Protein AF-A0A2A4RJC5-F1 (afdb_monomer_lite)

Foldseek 3Di:
DPLVPDPVSVVVVVVVVVVVVVVVPPPPPPQKDKDKDFDQDDDPDPVCPVVNVQQPRWMWMWMGHHQKIWIWTDRHQAKIWIWIADNVQKIWIWIAHPVGIDIDIDGPVVVVPPPPDD

pLDDT: mean 84.81, std 14.87, range [32.94, 97.75]

Secondary structure (DSSP, 8-state):
--GGG-HHHHHHHHHHHHHHHHGGG-----SEEEEEEEE----S-GGGHHHHHHTTTEEEEEEEETTEEEEEEE-TTSEEEEEEE-TT-EEEEEEEETTEEEEEEEEHHHHGGG----

Radius of gyration: 26.4 Å; chains: 1; bounding box: 67×42×66 Å

Sequence (118 aa):
MNIFKNKNMKNLLFTLAVVCFSLNFTNAQSSEGHIKYDIDVSSDNPDMAMAVSMMNGAKMEVAFSGKKSFVMMNMGVIMTMKTVTDEDGKVLLLIEGMMGKKAIKSSLEEAGAEVELK

Structure (mmCIF, N/CA/C/O backbone):
data_AF-A0A2A4RJC5-F1
#
_entry.id   AF-A0A2A4RJC5-F1
#
loop_
_atom_site.group_PDB
_atom_site.id
_atom_site.type_symbol
_atom_site.label_atom_id
_atom_site.label_alt_id
_atom_site.label_comp_id
_atom_site.label_asym_id
_atom_site.label_entity_id
_atom_site.label_seq_id
_atom_site.pdbx_PDB_ins_code
_atom_site.Cartn_x
_atom_site.Cartn_y
_atom_site.Cartn_z
_atom_site.occupancy
_atom_site.B_iso_or_equiv
_atom_site.auth_seq_id
_atom_site.auth_comp_id
_atom_site.auth_asym_id
_atom_site.auth_atom_id
_atom_site.pdbx_PDB_model_num
ATOM 1 N N . MET A 1 1 ? -47.485 -15.957 38.450 1.00 52.91 1 MET A N 1
ATOM 2 C CA . MET A 1 1 ? -47.868 -16.504 37.128 1.00 52.91 1 MET A CA 1
ATOM 3 C C . MET A 1 1 ? -46.609 -17.040 36.459 1.00 52.91 1 MET A C 1
ATOM 5 O O . MET A 1 1 ? -45.690 -16.263 36.244 1.00 52.91 1 MET A O 1
ATOM 9 N N . ASN A 1 2 ? -46.491 -18.358 36.252 1.00 59.81 2 ASN A N 1
ATOM 10 C CA . ASN A 1 2 ? -45.242 -18.957 35.767 1.00 59.81 2 ASN A CA 1
ATOM 11 C C . ASN A 1 2 ? -45.155 -18.796 34.241 1.00 59.81 2 ASN A C 1
ATOM 13 O O . ASN A 1 2 ? -45.810 -19.515 33.484 1.00 59.81 2 ASN A O 1
ATOM 17 N N . ILE A 1 3 ? -44.385 -17.799 33.812 1.00 61.00 3 ILE A N 1
ATOM 18 C CA . ILE A 1 3 ? -44.245 -17.334 32.422 1.00 61.00 3 ILE A CA 1
ATOM 19 C C . ILE A 1 3 ? -43.798 -18.495 31.501 1.00 61.00 3 ILE A C 1
ATOM 21 O O . ILE A 1 3 ? -44.188 -18.587 30.339 1.00 61.00 3 ILE A O 1
ATOM 25 N N . PHE A 1 4 ? -43.109 -19.487 32.072 1.00 60.75 4 PHE A N 1
ATOM 26 C CA . PHE A 1 4 ? -42.653 -20.715 31.422 1.00 60.75 4 PHE A CA 1
ATOM 27 C C . PHE A 1 4 ? -43.705 -21.835 31.313 1.00 60.75 4 PHE A C 1
ATOM 29 O O . PHE A 1 4 ? -43.339 -22.991 31.111 1.00 60.75 4 PHE A O 1
ATOM 36 N N . LYS A 1 5 ? -45.011 -21.574 31.431 1.00 67.94 5 LYS A N 1
ATOM 37 C CA . LYS A 1 5 ? -46.045 -22.585 31.101 1.00 67.94 5 LYS A CA 1
ATOM 38 C C . LYS A 1 5 ? -46.671 -22.396 29.718 1.00 67.94 5 LYS A C 1
ATOM 40 O O . LYS A 1 5 ? -47.102 -23.381 29.127 1.00 67.94 5 LYS A O 1
ATOM 45 N N . ASN A 1 6 ? -46.674 -21.181 29.167 1.00 73.88 6 ASN A N 1
ATOM 46 C CA . ASN A 1 6 ? -47.325 -20.895 27.886 1.00 73.88 6 ASN A CA 1
ATOM 47 C C . ASN A 1 6 ? -46.366 -21.134 26.703 1.00 73.88 6 ASN A C 1
ATOM 49 O O . ASN A 1 6 ? -45.349 -20.454 26.580 1.00 73.88 6 ASN A O 1
ATOM 53 N N . LYS A 1 7 ? -46.702 -22.088 25.822 1.00 76.19 7 LYS A N 1
ATOM 54 C CA . LYS A 1 7 ? -45.899 -22.480 24.646 1.00 76.19 7 LYS A CA 1
ATOM 55 C C . LYS A 1 7 ? -45.556 -21.288 23.741 1.00 76.19 7 LYS A C 1
ATOM 57 O O . LYS A 1 7 ? -44.416 -21.168 23.309 1.00 76.19 7 LYS A O 1
ATOM 62 N N . ASN A 1 8 ? -46.498 -20.369 23.531 1.00 81.31 8 ASN A N 1
ATOM 63 C CA . ASN A 1 8 ? -46.279 -19.191 22.685 1.00 81.31 8 ASN A CA 1
ATOM 64 C C . ASN A 1 8 ? -45.297 -18.195 23.323 1.00 81.31 8 ASN A C 1
ATOM 66 O O . ASN A 1 8 ? -44.464 -17.612 22.637 1.00 81.31 8 ASN A O 1
ATOM 70 N N . MET A 1 9 ? -45.338 -18.056 24.650 1.00 82.69 9 MET A N 1
ATOM 71 C CA . MET A 1 9 ? -44.467 -17.144 25.396 1.00 82.69 9 MET A CA 1
ATOM 72 C C . MET A 1 9 ? -43.036 -17.691 25.522 1.00 82.69 9 MET A C 1
ATOM 74 O O . MET A 1 9 ? -42.077 -16.927 25.488 1.00 82.69 9 MET A O 1
ATOM 78 N N . LYS A 1 10 ? -42.881 -19.023 25.570 1.00 77.44 10 LYS A N 1
ATOM 79 C CA . LYS A 1 10 ? -41.574 -19.691 25.453 1.00 77.44 10 LYS A CA 1
ATOM 80 C C . LYS A 1 10 ? -40.938 -19.468 24.090 1.00 77.44 10 LYS A C 1
ATOM 82 O O . LYS A 1 10 ? -39.757 -19.157 24.039 1.00 77.44 10 LYS A O 1
ATOM 87 N N . ASN A 1 11 ? -41.716 -19.611 23.017 1.00 83.00 11 ASN A N 1
ATOM 88 C CA . ASN A 1 11 ? -41.220 -19.402 21.659 1.00 83.00 11 ASN A CA 1
ATOM 89 C C . ASN A 1 11 ? -40.780 -17.949 21.457 1.00 83.00 11 ASN A C 1
ATOM 91 O O . ASN A 1 11 ? -39.695 -17.731 20.940 1.00 83.00 11 ASN A O 1
ATOM 95 N N . LEU A 1 12 ? -41.555 -16.977 21.953 1.00 87.38 12 LEU A N 1
ATOM 96 C CA . LEU A 1 12 ? -41.186 -15.559 21.915 1.00 87.38 12 LEU A CA 1
ATOM 97 C C . LEU A 1 12 ? -39.861 -15.283 22.648 1.00 87.38 12 LEU A C 1
ATOM 99 O O . LEU A 1 12 ? -38.986 -14.611 22.108 1.00 87.38 12 LEU A O 1
ATOM 103 N N . LEU A 1 13 ? -39.693 -15.834 23.856 1.00 86.69 13 LEU A N 1
ATOM 104 C CA . LEU A 1 13 ? -38.447 -15.716 24.623 1.00 86.69 13 LEU A CA 1
ATOM 105 C C . LEU A 1 13 ? -37.266 -16.385 23.910 1.00 86.69 13 LEU A C 1
ATOM 107 O O . LEU A 1 13 ? -36.163 -15.846 23.922 1.00 86.69 13 LEU A O 1
ATOM 111 N N . PHE A 1 14 ? -37.497 -17.527 23.261 1.00 87.25 14 PHE A N 1
ATOM 112 C CA . PHE A 1 14 ? -36.474 -18.222 22.481 1.00 87.25 14 PHE A CA 1
ATOM 113 C C . PHE A 1 14 ? -36.047 -17.409 21.258 1.00 87.25 14 PHE A C 1
ATOM 115 O O . PHE A 1 14 ? -34.855 -17.252 21.014 1.00 87.25 14 PHE A O 1
ATOM 122 N N . THR A 1 15 ? -37.001 -16.847 20.513 1.00 88.44 15 THR A N 1
ATOM 123 C CA . THR A 1 15 ? -36.709 -15.986 19.361 1.00 88.44 15 THR A CA 1
ATOM 124 C C . THR A 1 15 ? -35.945 -14.738 19.794 1.00 88.44 15 THR A C 1
ATOM 126 O O . THR A 1 15 ? -34.957 -14.384 19.159 1.00 88.44 15 THR A O 1
ATOM 129 N N . LEU A 1 16 ? -36.335 -14.114 20.909 1.00 90.25 16 LEU A N 1
ATOM 130 C CA . LEU A 1 16 ? -35.631 -12.954 21.453 1.00 90.25 16 LEU A CA 1
ATOM 131 C C . LEU A 1 16 ? -34.192 -13.301 21.864 1.00 90.25 16 LEU A C 1
ATOM 133 O O . LEU A 1 16 ? -33.269 -12.560 21.538 1.00 90.25 16 LEU A O 1
ATOM 137 N N . ALA A 1 17 ? -33.985 -14.452 22.510 1.00 87.81 17 ALA A N 1
ATOM 138 C CA . ALA A 1 17 ? -32.655 -14.928 22.880 1.00 87.81 17 ALA A CA 1
ATOM 139 C C . ALA A 1 17 ? -31.765 -15.182 21.652 1.00 87.81 17 ALA A C 1
ATOM 141 O O . ALA A 1 17 ? -30.602 -14.785 21.649 1.00 87.81 17 ALA A O 1
ATOM 142 N N . VAL A 1 18 ? -32.313 -15.782 20.589 1.00 87.81 18 VAL A N 1
ATOM 143 C CA . VAL A 1 18 ? -31.591 -16.011 19.325 1.00 87.81 18 VAL A CA 1
ATOM 144 C C . VAL A 1 18 ? -31.212 -14.688 18.655 1.00 87.81 18 VAL A C 1
ATOM 146 O O . VAL A 1 18 ? -30.072 -14.538 18.217 1.00 87.81 18 VAL A O 1
ATOM 149 N N . VAL A 1 19 ? -32.117 -13.703 18.629 1.00 87.69 19 VAL A N 1
ATOM 150 C CA . VAL A 1 19 ? -31.828 -12.366 18.084 1.00 87.69 19 VAL A CA 1
ATOM 151 C C . VAL A 1 19 ? -30.718 -11.687 18.888 1.00 87.69 19 VAL A C 1
ATOM 153 O O . VAL A 1 19 ? -29.722 -11.271 18.301 1.00 87.69 19 VAL A O 1
ATOM 156 N N . CYS A 1 20 ? -30.810 -11.650 20.220 1.00 83.94 20 CYS A N 1
ATOM 157 C CA . CYS A 1 20 ? -29.763 -11.073 21.069 1.00 83.94 20 CYS A CA 1
ATOM 158 C C . CYS A 1 20 ? -28.408 -11.778 20.903 1.00 83.94 20 CYS A C 1
ATOM 160 O O . CYS A 1 20 ? -27.369 -11.121 20.902 1.00 83.94 20 CYS A O 1
ATOM 162 N N . PHE A 1 21 ? -28.406 -13.102 20.725 1.00 82.31 21 PHE A N 1
ATOM 163 C CA . PHE A 1 21 ? -27.183 -13.866 20.493 1.00 82.31 21 PHE A CA 1
ATOM 164 C C . PHE A 1 21 ? -26.560 -13.539 19.127 1.00 82.31 21 PHE A C 1
ATOM 166 O O . PHE A 1 21 ? -25.350 -13.338 19.042 1.00 82.31 21 PHE A O 1
ATOM 173 N N . SER A 1 22 ? -27.378 -13.387 18.079 1.00 79.38 22 SER A N 1
ATOM 174 C CA . SER A 1 22 ? -26.911 -13.091 16.715 1.00 79.38 22 SER A CA 1
ATOM 175 C C . SER A 1 22 ? -26.210 -11.733 16.566 1.00 79.38 22 SER A C 1
ATOM 177 O O . SER A 1 22 ? -25.281 -11.617 15.771 1.00 79.38 22 SER A O 1
ATOM 179 N N . LEU A 1 23 ? -26.567 -10.730 17.380 1.00 73.31 23 LEU A N 1
ATOM 180 C CA . LEU A 1 23 ? -25.959 -9.391 17.331 1.00 73.31 23 LEU A CA 1
ATOM 181 C C . LEU A 1 23 ? -24.465 -9.380 17.701 1.00 73.31 23 LEU A C 1
ATOM 183 O O . LEU A 1 23 ? -23.741 -8.478 17.286 1.00 73.31 23 LEU A O 1
ATOM 187 N N . ASN A 1 24 ? -23.986 -10.383 18.445 1.00 67.50 24 ASN A N 1
ATOM 188 C CA . ASN A 1 24 ? -22.583 -10.466 18.866 1.00 67.50 24 ASN A CA 1
ATOM 189 C C . ASN A 1 24 ? -21.642 -10.960 17.751 1.00 67.50 24 ASN A C 1
ATOM 191 O O . ASN A 1 24 ? -20.431 -10.778 17.857 1.00 67.50 24 ASN A O 1
ATOM 195 N N . PHE A 1 25 ? -22.175 -11.545 16.672 1.00 66.75 25 PHE A N 1
ATOM 196 C CA . PHE A 1 25 ? -21.380 -12.092 15.564 1.00 66.75 25 PHE A CA 1
ATOM 197 C C . PHE A 1 25 ? -21.178 -11.107 14.398 1.00 66.75 25 PHE A C 1
ATOM 199 O O . PHE A 1 25 ? -20.486 -11.434 13.438 1.00 66.75 25 PHE A O 1
ATOM 206 N N . THR A 1 26 ? -21.728 -9.889 14.472 1.00 62.88 26 THR A N 1
ATOM 207 C CA . THR A 1 26 ? -21.681 -8.899 13.373 1.00 62.88 26 THR A CA 1
ATOM 208 C C . THR A 1 26 ? -20.354 -8.122 13.280 1.00 62.88 26 THR A C 1
ATOM 210 O O . THR A 1 26 ? -20.148 -7.346 12.350 1.00 62.88 26 THR A O 1
ATOM 213 N N . ASN A 1 27 ? -19.390 -8.353 14.176 1.00 60.41 27 ASN A N 1
ATOM 214 C CA . ASN A 1 27 ? -18.066 -7.719 14.108 1.00 60.41 27 ASN A CA 1
ATOM 215 C C . ASN A 1 27 ? -17.096 -8.520 13.220 1.00 60.41 27 ASN A C 1
ATOM 217 O O . ASN A 1 27 ? -16.083 -9.024 13.691 1.00 60.41 27 ASN A O 1
ATOM 221 N N . ALA A 1 28 ? -17.420 -8.661 11.933 1.00 61.75 28 ALA A N 1
ATOM 222 C CA . ALA A 1 28 ? -16.575 -9.345 10.944 1.00 61.75 28 ALA A CA 1
ATOM 223 C C . ALA A 1 28 ? -15.697 -8.384 10.117 1.00 61.75 28 ALA A C 1
A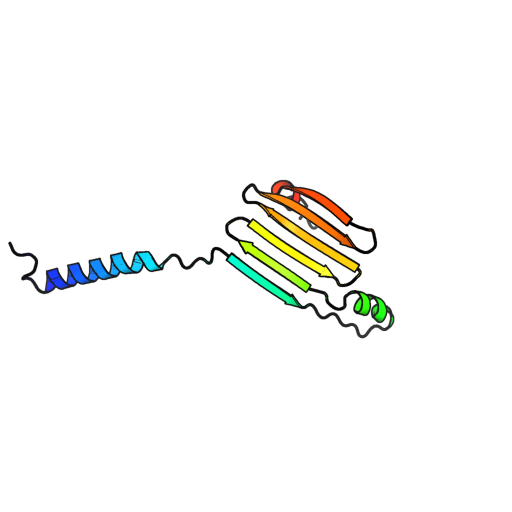TOM 225 O O . ALA A 1 28 ? -15.085 -8.795 9.132 1.00 61.75 28 ALA A O 1
ATOM 226 N N . GLN A 1 29 ? -15.639 -7.098 10.476 1.00 67.25 29 GLN A N 1
ATOM 227 C CA . GLN A 1 29 ? -14.749 -6.158 9.797 1.00 67.25 29 GLN A CA 1
ATOM 228 C C . GLN A 1 29 ? -13.310 -6.485 10.194 1.00 67.25 29 GLN A C 1
ATOM 230 O O . GLN A 1 29 ? -12.919 -6.270 11.341 1.00 67.25 29 GLN A O 1
ATOM 235 N N . SER A 1 30 ? -12.548 -7.050 9.254 1.00 71.06 30 SER A N 1
ATOM 236 C CA . SER A 1 30 ? -11.131 -7.341 9.457 1.00 71.06 30 SER A CA 1
ATOM 237 C C . SER A 1 30 ? -10.424 -6.041 9.813 1.00 71.06 30 SER A C 1
ATOM 239 O O . SER A 1 30 ? -10.420 -5.101 9.020 1.00 71.06 30 SER A O 1
ATOM 241 N N . SER A 1 31 ? -9.852 -5.971 11.012 1.00 84.69 31 SER A N 1
ATOM 242 C CA . SER A 1 31 ? -9.073 -4.812 11.446 1.00 84.69 31 SER A CA 1
ATOM 243 C C . SER A 1 31 ? -7.732 -4.732 10.728 1.00 84.69 31 SER A C 1
ATOM 245 O O . SER A 1 31 ? -7.055 -3.719 10.836 1.00 84.69 31 SER A O 1
ATOM 247 N N . GLU A 1 32 ? -7.339 -5.786 10.015 1.00 91.69 32 GLU A N 1
ATOM 248 C CA . GLU A 1 32 ? -6.065 -5.883 9.317 1.00 91.69 32 GLU A CA 1
ATOM 249 C C . GLU A 1 32 ? -6.253 -6.524 7.946 1.00 91.69 32 GLU A C 1
ATOM 251 O O . GLU A 1 32 ? -7.136 -7.360 7.737 1.00 91.69 32 GLU A O 1
ATOM 256 N N . GLY A 1 33 ? -5.404 -6.152 7.001 1.00 93.25 33 GLY A N 1
ATOM 257 C CA . GLY A 1 33 ? -5.392 -6.749 5.679 1.00 93.25 33 GLY A CA 1
ATOM 258 C C . GLY A 1 33 ? -4.069 -6.489 4.995 1.00 93.25 33 GLY A C 1
ATOM 259 O O . GLY A 1 33 ? -3.416 -5.477 5.238 1.00 93.25 33 GLY A O 1
ATOM 260 N N . HIS A 1 34 ? -3.665 -7.428 4.150 1.00 96.06 34 HIS A N 1
ATOM 261 C CA . HIS A 1 34 ? -2.416 -7.352 3.418 1.00 96.06 34 HIS A CA 1
ATOM 262 C C . HIS A 1 34 ? -2.600 -8.018 2.061 1.00 96.06 34 HIS A C 1
ATOM 264 O O . HIS A 1 34 ? -2.933 -9.198 1.971 1.00 96.06 34 HIS A O 1
ATOM 270 N N . ILE A 1 35 ? -2.389 -7.242 1.008 1.00 96.06 35 ILE A N 1
ATOM 271 C CA . ILE A 1 35 ? -2.465 -7.668 -0.378 1.00 96.06 35 ILE A CA 1
ATOM 272 C C . ILE A 1 35 ? -1.098 -7.429 -1.015 1.00 96.06 35 ILE A C 1
ATOM 274 O O . ILE A 1 35 ? -0.546 -6.332 -0.920 1.00 96.06 35 ILE A O 1
ATOM 278 N N . LYS A 1 36 ? -0.555 -8.459 -1.665 1.00 97.31 36 LYS A N 1
ATOM 279 C CA . LYS A 1 36 ? 0.676 -8.379 -2.455 1.00 97.31 36 LYS A CA 1
ATOM 280 C C . LYS A 1 36 ? 0.350 -8.718 -3.901 1.00 97.31 36 LYS A C 1
ATOM 282 O O . LYS A 1 36 ? -0.313 -9.720 -4.158 1.00 97.31 36 LYS A O 1
ATOM 287 N N . TYR A 1 37 ? 0.843 -7.900 -4.814 1.00 96.50 37 TYR A N 1
ATOM 288 C CA . TYR A 1 37 ? 0.777 -8.114 -6.249 1.00 96.50 37 TYR A CA 1
ATOM 289 C C . TYR A 1 37 ? 2.195 -8.205 -6.795 1.00 96.50 37 TYR A C 1
ATOM 291 O O . TYR A 1 37 ? 3.018 -7.328 -6.524 1.00 96.50 37 TYR A O 1
ATOM 299 N N . ASP A 1 38 ? 2.460 -9.241 -7.580 1.00 95.88 38 ASP A N 1
ATOM 300 C CA . ASP A 1 38 ? 3.616 -9.289 -8.467 1.00 95.88 38 ASP A CA 1
ATOM 301 C C . ASP A 1 38 ? 3.222 -8.641 -9.802 1.00 95.88 38 ASP A C 1
ATOM 303 O O . ASP A 1 38 ? 2.114 -8.855 -10.298 1.00 95.88 38 ASP A O 1
ATOM 307 N N . ILE A 1 39 ? 4.096 -7.793 -10.345 1.00 94.06 39 ILE A N 1
ATOM 308 C CA . ILE A 1 39 ? 3.860 -7.050 -11.583 1.00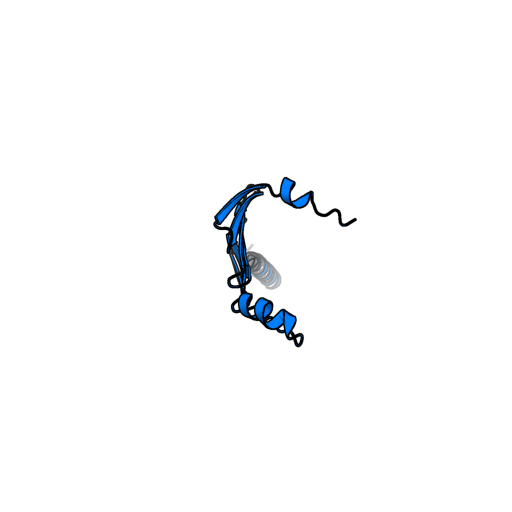 94.06 39 ILE A CA 1
ATOM 309 C C . ILE A 1 39 ? 4.865 -7.533 -12.623 1.00 94.06 39 ILE A C 1
ATOM 311 O O . ILE A 1 39 ? 6.055 -7.230 -12.536 1.00 94.06 39 ILE A O 1
ATOM 315 N N . ASP A 1 40 ? 4.362 -8.232 -13.635 1.00 93.50 40 ASP A N 1
ATOM 316 C CA . ASP A 1 40 ? 5.138 -8.618 -14.808 1.00 93.50 40 ASP A CA 1
ATOM 317 C C . ASP A 1 40 ? 4.913 -7.608 -15.935 1.00 93.50 40 ASP A C 1
ATOM 319 O O . ASP A 1 40 ? 3.782 -7.337 -16.342 1.00 93.50 40 ASP A O 1
ATOM 323 N N . VAL A 1 41 ? 6.006 -7.038 -16.442 1.00 91.19 41 VAL A N 1
ATOM 324 C CA . VAL A 1 41 ? 5.992 -6.081 -17.554 1.00 91.19 41 VAL A CA 1
ATOM 325 C C . VAL A 1 41 ? 6.674 -6.722 -18.753 1.00 91.19 41 VAL A C 1
ATOM 327 O O . VAL A 1 41 ? 7.751 -7.298 -18.627 1.00 91.19 41 VAL A O 1
ATOM 330 N N . SER A 1 42 ? 6.066 -6.601 -19.929 1.00 92.81 42 SER A N 1
ATOM 331 C CA . SER A 1 42 ? 6.620 -7.085 -21.194 1.00 92.81 42 SER A CA 1
ATOM 332 C C . SER A 1 42 ? 6.384 -6.071 -22.309 1.00 92.81 42 SER A C 1
ATOM 334 O O . SER A 1 42 ? 5.421 -5.306 -22.273 1.00 92.81 42 SER A O 1
ATOM 336 N N . SER A 1 43 ? 7.251 -6.072 -23.318 1.00 92.50 43 SER A N 1
ATOM 337 C CA . SER A 1 43 ? 7.088 -5.263 -24.525 1.00 92.50 43 SER A CA 1
ATOM 338 C C . SER A 1 43 ? 7.693 -5.987 -25.719 1.00 92.50 43 SER A C 1
ATOM 340 O O . SER A 1 43 ? 8.774 -6.561 -25.600 1.00 92.50 43 SER A O 1
ATOM 342 N N . ASP A 1 44 ? 7.022 -5.905 -26.866 1.00 94.50 44 ASP A N 1
ATOM 343 C CA . ASP A 1 44 ? 7.539 -6.414 -28.141 1.00 94.50 44 ASP A CA 1
ATOM 344 C C . ASP A 1 44 ? 8.481 -5.409 -28.827 1.00 94.50 44 ASP A C 1
ATOM 346 O O . ASP A 1 44 ? 9.103 -5.724 -29.841 1.00 94.50 44 ASP A O 1
ATOM 350 N N . ASN A 1 45 ? 8.594 -4.183 -28.294 1.00 94.38 45 ASN A N 1
ATOM 351 C CA . ASN A 1 45 ? 9.504 -3.175 -28.822 1.00 94.38 45 ASN A CA 1
ATOM 352 C C . ASN A 1 45 ? 10.940 -3.446 -28.323 1.00 94.38 45 ASN A C 1
ATOM 354 O O . ASN A 1 45 ? 11.183 -3.334 -27.115 1.00 94.38 45 ASN A O 1
ATOM 358 N N . PRO A 1 46 ? 11.910 -3.737 -29.214 1.00 89.62 46 PRO A N 1
ATOM 359 C CA . PRO A 1 46 ? 13.295 -3.998 -28.821 1.00 89.62 46 PRO A CA 1
ATOM 360 C C . PRO A 1 46 ? 13.947 -2.820 -28.084 1.00 89.62 46 PRO A C 1
ATOM 362 O O . PRO A 1 46 ? 14.762 -3.046 -27.190 1.00 89.62 46 PRO A O 1
ATOM 365 N N . ASP A 1 47 ? 13.543 -1.581 -28.370 1.00 93.50 47 ASP A N 1
ATOM 366 C CA . ASP A 1 47 ? 14.076 -0.392 -27.694 1.00 93.50 47 ASP A CA 1
ATOM 367 C C . ASP A 1 47 ? 13.666 -0.336 -26.212 1.00 93.50 47 ASP A C 1
ATOM 369 O O . ASP A 1 47 ? 14.341 0.285 -25.391 1.00 93.50 47 ASP A O 1
ATOM 373 N N . MET A 1 48 ? 12.576 -1.018 -25.840 1.00 92.50 48 MET A N 1
ATOM 374 C CA . MET A 1 48 ? 12.066 -1.079 -24.466 1.00 92.50 48 MET A CA 1
ATOM 375 C C . MET A 1 48 ? 12.634 -2.250 -23.661 1.00 92.50 48 MET A C 1
ATOM 377 O O . MET A 1 48 ? 12.395 -2.323 -22.455 1.00 92.50 48 MET A O 1
ATOM 381 N N . ALA A 1 49 ? 13.418 -3.142 -24.277 1.00 92.06 49 ALA A N 1
ATOM 382 C CA . ALA A 1 49 ? 13.943 -4.339 -23.617 1.00 92.06 49 ALA A CA 1
ATOM 383 C C . ALA A 1 49 ? 14.736 -4.008 -22.340 1.00 92.06 49 ALA A C 1
ATOM 385 O O . ALA A 1 49 ? 14.598 -4.683 -21.318 1.00 92.06 49 ALA A O 1
ATOM 386 N N . MET A 1 50 ? 15.518 -2.922 -22.368 1.00 90.06 50 MET A N 1
ATOM 387 C CA . MET A 1 50 ? 16.268 -2.467 -21.196 1.00 90.06 50 MET A CA 1
ATOM 388 C C . MET A 1 50 ? 15.337 -1.984 -20.077 1.00 90.06 50 MET A C 1
ATOM 390 O O . MET A 1 50 ? 15.499 -2.408 -18.934 1.00 90.06 50 MET A O 1
ATOM 394 N N . ALA A 1 51 ? 14.337 -1.158 -20.391 1.00 89.50 51 ALA A N 1
ATOM 395 C CA . ALA A 1 51 ? 13.379 -0.660 -19.404 1.00 89.50 51 ALA A CA 1
ATOM 396 C C . ALA A 1 51 ? 12.576 -1.807 -18.766 1.00 89.50 51 ALA A C 1
ATOM 398 O O . ALA A 1 51 ? 12.466 -1.879 -17.544 1.00 89.50 51 ALA A O 1
ATOM 399 N N . VAL A 1 52 ? 12.109 -2.757 -19.583 1.00 92.69 52 VAL A N 1
ATOM 400 C CA . VAL A 1 52 ? 11.431 -3.976 -19.119 1.00 92.69 52 VAL A CA 1
ATOM 401 C C . VAL A 1 52 ? 12.326 -4.774 -18.166 1.00 92.69 52 VAL A C 1
ATOM 403 O O . VAL A 1 52 ? 11.883 -5.170 -17.091 1.00 92.69 52 VAL A O 1
ATOM 406 N N . SER A 1 53 ? 13.609 -4.950 -18.503 1.00 90.88 53 SER A N 1
ATOM 407 C CA . SER A 1 53 ? 14.557 -5.663 -17.635 1.00 90.88 53 SER A CA 1
ATOM 408 C C . SER A 1 53 ? 14.779 -4.965 -16.288 1.00 90.88 53 SER A C 1
ATOM 410 O O . SER A 1 53 ? 14.902 -5.633 -15.264 1.00 90.88 53 SER A O 1
ATOM 412 N N . MET A 1 54 ? 14.771 -3.628 -16.265 1.00 90.81 54 MET A N 1
ATOM 413 C CA . MET A 1 54 ? 14.931 -2.843 -15.039 1.00 90.81 54 MET A CA 1
ATOM 414 C C . MET A 1 54 ? 13.706 -2.920 -14.120 1.00 90.81 54 MET A C 1
ATOM 416 O O . MET A 1 54 ? 13.848 -2.778 -12.906 1.00 90.81 54 MET A O 1
ATOM 420 N N . MET A 1 55 ? 12.521 -3.162 -14.684 1.00 91.88 55 MET A N 1
ATOM 421 C CA . MET A 1 55 ? 11.271 -3.348 -13.941 1.00 91.88 55 MET A CA 1
ATOM 422 C C . MET A 1 55 ? 11.053 -4.790 -13.474 1.00 91.88 55 MET A C 1
ATOM 424 O O . MET A 1 55 ? 10.052 -5.070 -12.819 1.00 91.88 55 MET A O 1
ATOM 428 N N . ASN A 1 56 ? 11.964 -5.713 -13.788 1.00 90.75 56 ASN A N 1
ATOM 429 C CA . ASN A 1 56 ? 11.843 -7.096 -13.348 1.00 90.75 56 ASN A CA 1
ATOM 430 C C . ASN A 1 56 ? 11.788 -7.170 -11.810 1.00 90.75 56 ASN A C 1
ATOM 432 O O . ASN A 1 56 ? 12.553 -6.501 -11.109 1.00 90.75 56 ASN A O 1
ATOM 436 N N . GLY A 1 57 ? 10.855 -7.969 -11.292 1.00 90.00 57 GLY A N 1
ATOM 437 C CA . GLY A 1 57 ? 10.589 -8.075 -9.861 1.00 90.00 57 GLY A CA 1
ATOM 438 C C . GLY A 1 57 ? 9.764 -6.920 -9.294 1.00 90.00 57 GLY A C 1
ATOM 439 O O . GLY A 1 57 ? 9.724 -6.775 -8.070 1.00 90.00 57 GLY A O 1
ATOM 440 N N . ALA A 1 58 ? 9.117 -6.118 -10.149 1.00 95.25 58 ALA A N 1
ATOM 441 C CA . ALA A 1 58 ? 8.178 -5.097 -9.716 1.00 95.25 58 ALA A CA 1
ATOM 442 C C . ALA A 1 58 ? 7.033 -5.710 -8.897 1.00 95.25 58 ALA A C 1
ATOM 444 O O . ALA A 1 58 ? 6.515 -6.787 -9.198 1.00 95.25 58 ALA A O 1
ATOM 445 N N . LYS A 1 59 ? 6.657 -5.021 -7.822 1.00 96.75 59 LYS A N 1
ATOM 446 C CA . LYS A 1 59 ? 5.676 -5.484 -6.838 1.00 96.75 59 LYS A CA 1
ATOM 447 C C . LYS A 1 59 ? 4.878 -4.316 -6.299 1.00 96.75 59 LYS A C 1
ATOM 449 O O . LYS A 1 59 ? 5.420 -3.231 -6.087 1.00 96.75 59 LYS A O 1
ATOM 454 N N . MET A 1 60 ? 3.622 -4.575 -5.969 1.00 96.94 60 MET A N 1
ATOM 455 C CA . MET A 1 60 ? 2.802 -3.662 -5.187 1.00 96.94 60 MET A CA 1
ATOM 456 C C . MET A 1 60 ? 2.346 -4.343 -3.902 1.00 96.94 60 MET A C 1
ATOM 458 O O . MET A 1 60 ? 1.834 -5.458 -3.924 1.00 96.94 60 MET A O 1
ATOM 462 N N . GLU A 1 61 ? 2.517 -3.665 -2.777 1.00 97.75 61 GLU A N 1
ATOM 463 C CA . GLU A 1 61 ? 2.049 -4.120 -1.473 1.00 97.75 61 GLU A CA 1
ATOM 464 C C . GLU A 1 61 ? 1.082 -3.089 -0.914 1.00 97.75 61 GLU A C 1
ATOM 466 O O . GLU A 1 61 ? 1.391 -1.902 -0.868 1.00 97.75 61 GLU A O 1
ATOM 471 N N . VAL A 1 62 ? -0.090 -3.542 -0.490 1.00 96.56 62 VAL A N 1
ATOM 472 C CA . VAL A 1 62 ? -1.077 -2.715 0.196 1.00 96.56 62 VAL A CA 1
ATOM 473 C C . VAL A 1 62 ? -1.413 -3.408 1.500 1.00 96.56 62 VAL A C 1
ATOM 475 O O . VAL A 1 62 ? -1.868 -4.550 1.498 1.00 96.56 62 VAL A O 1
ATOM 478 N N . ALA A 1 63 ? -1.193 -2.729 2.615 1.00 96.62 63 ALA A N 1
ATOM 479 C CA . ALA A 1 63 ? -1.537 -3.237 3.928 1.00 96.62 63 ALA A CA 1
ATOM 480 C C . ALA A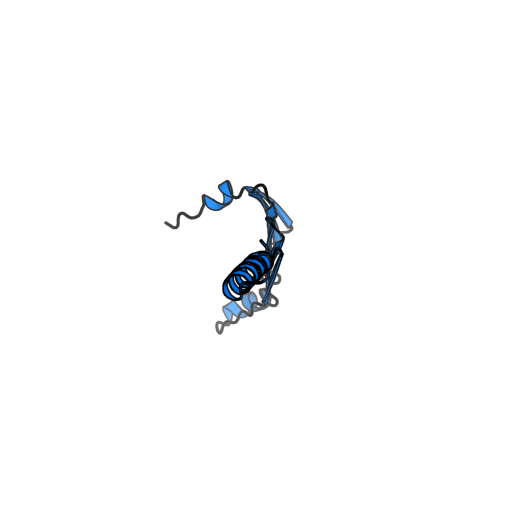 1 63 ? -2.266 -2.176 4.749 1.00 96.62 63 ALA A C 1
ATOM 482 O O . ALA A 1 63 ? -2.021 -0.977 4.614 1.00 96.62 63 ALA A O 1
ATOM 483 N N . PHE A 1 64 ? -3.153 -2.625 5.625 1.00 95.06 64 PHE A N 1
ATOM 484 C CA . PHE A 1 64 ? -3.781 -1.781 6.629 1.00 95.06 64 PHE A CA 1
ATOM 485 C C . PHE A 1 64 ? -3.857 -2.523 7.960 1.00 95.06 64 PHE A C 1
ATOM 487 O O . PHE A 1 64 ? -3.974 -3.748 7.999 1.00 95.06 64 PHE A O 1
ATOM 494 N N . SER A 1 65 ? -3.784 -1.766 9.051 1.00 93.62 65 SER A N 1
ATOM 495 C CA . SER A 1 65 ? -4.073 -2.238 10.405 1.00 93.62 65 SER A CA 1
ATOM 496 C C . SER A 1 65 ? -4.723 -1.091 11.176 1.00 93.62 65 SER A C 1
ATOM 498 O O . SER A 1 65 ? -4.147 -0.010 11.336 1.00 93.62 65 SER A O 1
ATOM 500 N N . GLY A 1 66 ? -5.973 -1.295 11.584 1.00 90.31 66 GLY A N 1
ATOM 501 C CA . GLY A 1 66 ? -6.835 -0.266 12.146 1.00 90.31 66 GLY A CA 1
ATOM 502 C C . GLY A 1 66 ? -6.989 0.919 11.193 1.00 90.31 66 GLY A C 1
ATOM 503 O O . GLY A 1 66 ? -7.478 0.777 10.075 1.00 90.31 66 GLY A O 1
ATOM 504 N N . LYS A 1 67 ? -6.565 2.099 11.652 1.00 90.12 67 LYS A N 1
ATOM 505 C CA . LYS A 1 67 ? -6.609 3.356 10.887 1.00 90.12 67 LYS A CA 1
ATOM 506 C C . LYS A 1 67 ? -5.285 3.695 10.196 1.00 90.12 67 LYS A C 1
ATOM 508 O O . LYS A 1 67 ? -5.148 4.784 9.651 1.00 90.12 67 LYS A O 1
ATOM 513 N N . LYS A 1 68 ? -4.304 2.793 10.244 1.00 93.56 68 LYS A N 1
ATOM 514 C CA . LYS A 1 68 ? -3.001 2.973 9.602 1.00 93.56 68 LYS A CA 1
ATOM 515 C C . LYS A 1 68 ? -2.984 2.228 8.283 1.00 93.56 68 LYS A C 1
ATOM 517 O O . LYS A 1 68 ? -3.478 1.101 8.199 1.00 93.56 68 LYS A O 1
ATOM 522 N N . SER A 1 69 ? -2.371 2.830 7.276 1.00 94.44 69 SER A N 1
ATOM 523 C CA . SER A 1 69 ? -2.200 2.204 5.971 1.00 94.44 69 SER A CA 1
ATOM 524 C C . SER A 1 69 ? -0.757 2.284 5.498 1.00 94.44 69 SER A C 1
ATOM 526 O O . SER A 1 69 ? 0.030 3.148 5.895 1.00 94.44 69 SER A O 1
ATOM 528 N N . PHE A 1 70 ? -0.415 1.321 4.657 1.00 95.50 70 PHE A N 1
ATOM 529 C CA . PHE A 1 70 ? 0.874 1.179 4.023 1.00 95.50 70 PHE A CA 1
ATOM 530 C C . PHE A 1 70 ? 0.664 0.806 2.563 1.00 95.50 70 PHE A C 1
ATOM 532 O O . PHE A 1 70 ? -0.045 -0.152 2.255 1.00 95.50 70 PHE A O 1
ATOM 539 N N . VAL A 1 71 ? 1.307 1.548 1.670 1.00 96.44 71 VAL A N 1
ATOM 540 C CA . VAL A 1 71 ? 1.349 1.234 0.244 1.00 96.44 71 VAL A CA 1
ATOM 541 C C . VAL A 1 71 ? 2.801 1.248 -0.201 1.00 96.44 71 VAL A C 1
ATOM 543 O O . VAL A 1 71 ? 3.488 2.254 -0.040 1.00 96.44 71 VAL A O 1
ATOM 546 N N . MET A 1 72 ? 3.277 0.146 -0.769 1.00 97.44 72 MET A N 1
ATOM 547 C CA . MET A 1 72 ? 4.572 0.060 -1.435 1.00 97.44 72 MET A CA 1
ATOM 548 C C . MET A 1 72 ? 4.364 -0.184 -2.920 1.00 97.44 72 MET A C 1
ATOM 550 O O . MET A 1 72 ? 3.647 -1.102 -3.302 1.00 97.44 72 MET A O 1
ATOM 554 N N . MET A 1 73 ? 5.070 0.578 -3.744 1.00 96.69 73 MET A N 1
ATOM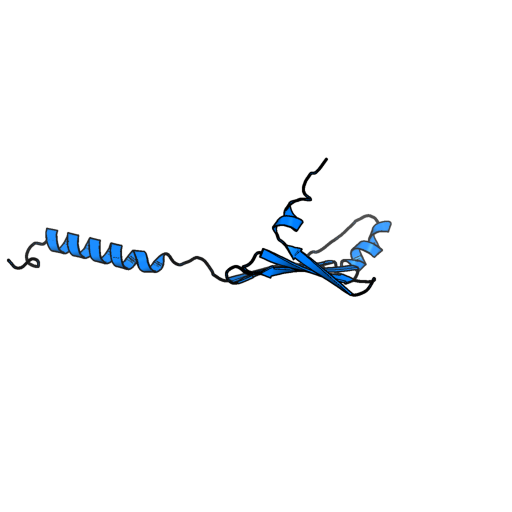 555 C CA . MET A 1 73 ? 5.282 0.275 -5.152 1.00 96.69 73 MET A CA 1
ATOM 556 C C . MET A 1 73 ? 6.781 0.099 -5.371 1.00 96.69 73 MET A C 1
ATOM 558 O O . MET A 1 73 ? 7.550 1.044 -5.203 1.00 96.69 73 MET A O 1
ATOM 562 N N . ASN A 1 74 ? 7.209 -1.106 -5.719 1.00 95.94 74 ASN A N 1
ATOM 563 C CA . ASN A 1 74 ? 8.565 -1.403 -6.154 1.00 95.94 74 ASN A CA 1
ATOM 564 C C . ASN A 1 74 ? 8.537 -1.594 -7.673 1.00 95.94 74 ASN A C 1
ATOM 566 O O . ASN A 1 74 ? 7.803 -2.438 -8.171 1.00 95.94 74 ASN A O 1
ATOM 570 N N . MET A 1 75 ? 9.319 -0.809 -8.406 1.00 94.25 75 MET A N 1
ATOM 571 C CA . MET A 1 75 ? 9.443 -0.881 -9.865 1.00 94.25 75 MET A CA 1
ATOM 572 C C . MET A 1 75 ? 10.806 -1.469 -10.255 1.00 94.25 75 MET A C 1
ATOM 574 O O . MET A 1 75 ? 11.519 -0.911 -11.090 1.00 94.25 75 MET A O 1
ATOM 578 N N . GLY A 1 76 ? 11.204 -2.556 -9.589 1.00 90.56 76 GLY A N 1
ATOM 579 C CA . GLY A 1 76 ? 12.502 -3.197 -9.772 1.00 90.56 76 GLY A CA 1
ATOM 580 C C . GLY A 1 76 ? 13.658 -2.313 -9.295 1.00 90.56 76 GLY A C 1
ATOM 581 O O . GLY A 1 76 ? 13.619 -1.743 -8.201 1.00 90.56 76 GLY A O 1
ATOM 582 N N . VAL A 1 77 ? 14.701 -2.188 -10.120 1.00 88.31 77 VAL A N 1
ATOM 583 C CA . VAL A 1 77 ? 15.908 -1.402 -9.788 1.00 88.31 77 VAL A CA 1
ATOM 584 C C . VAL A 1 77 ? 15.730 0.106 -9.983 1.00 88.31 77 VAL A C 1
ATOM 586 O O . VAL A 1 77 ? 16.586 0.882 -9.561 1.00 88.31 77 VAL A O 1
ATOM 589 N N . ILE A 1 78 ? 14.630 0.532 -10.612 1.00 90.31 78 ILE A N 1
ATOM 590 C CA . ILE A 1 78 ? 14.375 1.941 -10.933 1.00 90.31 78 ILE A CA 1
ATOM 591 C C . ILE A 1 78 ? 14.095 2.726 -9.650 1.00 90.31 78 ILE A C 1
ATOM 593 O O . ILE A 1 78 ? 14.792 3.692 -9.320 1.00 90.31 78 ILE A O 1
ATOM 597 N N . MET A 1 79 ? 13.047 2.316 -8.933 1.00 93.56 79 MET A N 1
ATOM 598 C CA . MET A 1 79 ? 12.535 3.040 -7.778 1.00 93.56 79 MET A CA 1
ATOM 599 C C . MET A 1 79 ? 11.658 2.143 -6.900 1.00 93.56 79 MET A C 1
ATOM 601 O O . MET A 1 79 ? 10.950 1.261 -7.375 1.00 93.56 79 MET A O 1
ATOM 605 N N . THR A 1 80 ? 11.667 2.417 -5.603 1.00 95.38 80 THR A N 1
ATOM 606 C CA . THR A 1 80 ? 10.698 1.959 -4.617 1.00 95.38 80 THR A CA 1
ATOM 607 C C . THR A 1 80 ? 10.083 3.171 -3.935 1.00 95.38 80 THR A C 1
ATOM 609 O O . THR A 1 80 ? 10.793 3.996 -3.362 1.00 95.38 80 THR A O 1
ATOM 612 N N . MET A 1 81 ? 8.759 3.250 -3.951 1.00 95.69 81 MET A N 1
ATOM 613 C CA . MET A 1 81 ? 7.985 4.217 -3.184 1.00 95.69 81 MET A CA 1
ATOM 614 C C . MET A 1 81 ? 7.261 3.493 -2.056 1.00 95.69 81 MET A C 1
ATOM 616 O O . MET A 1 81 ? 6.674 2.434 -2.273 1.00 95.69 81 MET A O 1
ATOM 620 N N . LYS A 1 82 ? 7.306 4.053 -0.850 1.00 96.62 82 LYS A N 1
ATOM 621 C CA . LYS A 1 82 ? 6.545 3.585 0.311 1.00 96.62 82 LYS A CA 1
ATOM 622 C C . LYS A 1 82 ? 5.798 4.761 0.905 1.00 96.62 82 LYS A C 1
ATOM 624 O O . LYS A 1 82 ? 6.426 5.726 1.328 1.00 96.62 82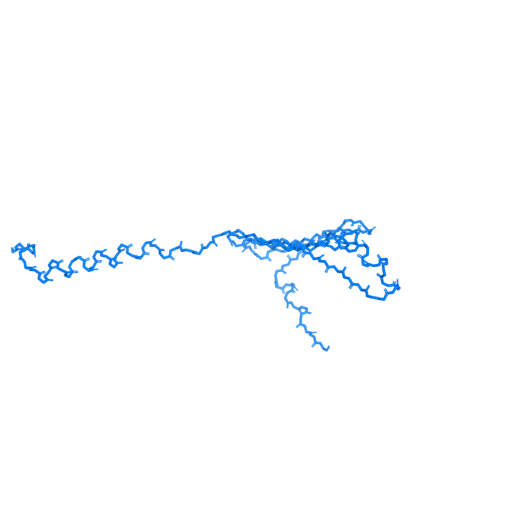 LYS A O 1
ATOM 629 N N . THR A 1 83 ? 4.487 4.648 0.986 1.00 96.50 83 THR A N 1
ATOM 630 C CA . THR A 1 83 ? 3.621 5.619 1.642 1.00 96.50 83 THR A CA 1
ATOM 631 C C . THR A 1 83 ? 3.080 4.987 2.910 1.00 96.50 83 THR A C 1
ATOM 633 O O . THR A 1 83 ? 2.499 3.904 2.867 1.00 96.50 83 THR A O 1
ATOM 636 N N . VAL A 1 84 ? 3.296 5.651 4.040 1.00 96.00 84 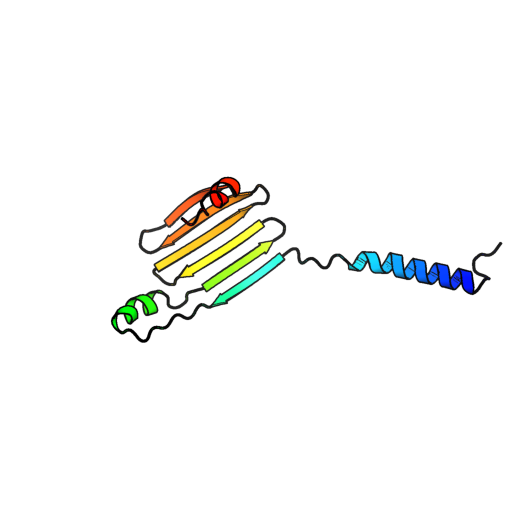VAL A N 1
ATOM 637 C CA . VAL A 1 84 ? 2.723 5.279 5.335 1.00 96.00 84 VAL A CA 1
ATOM 638 C C . VAL A 1 84 ? 1.786 6.393 5.762 1.00 96.00 84 VAL A C 1
ATOM 640 O O . VAL A 1 84 ? 2.191 7.557 5.768 1.00 96.00 84 VAL A O 1
ATOM 643 N N . THR A 1 85 ? 0.573 6.035 6.161 1.00 95.38 85 THR A N 1
ATOM 644 C CA . THR A 1 85 ? -0.396 6.976 6.723 1.00 95.38 85 THR A CA 1
ATOM 645 C C . THR A 1 85 ? -0.765 6.541 8.134 1.00 95.38 85 THR A C 1
ATOM 647 O O . THR A 1 85 ? -1.044 5.362 8.371 1.00 95.38 85 THR A O 1
ATOM 650 N N . ASP A 1 86 ? -0.720 7.481 9.080 1.00 93.56 86 ASP A N 1
ATOM 651 C CA . ASP A 1 86 ? -1.149 7.253 10.461 1.00 93.56 86 ASP A CA 1
ATOM 652 C C . ASP A 1 86 ? -2.624 7.629 10.684 1.00 93.56 86 ASP A C 1
ATOM 654 O O . ASP A 1 86 ? -3.318 8.114 9.792 1.00 93.56 86 ASP A O 1
ATOM 658 N N . GLU A 1 87 ? -3.108 7.388 11.901 1.00 91.12 87 GLU A N 1
ATOM 659 C CA . GLU A 1 87 ? -4.510 7.616 12.269 1.00 91.12 87 GLU A CA 1
ATOM 660 C C . GLU A 1 87 ? -4.890 9.104 12.320 1.00 91.12 87 GLU A C 1
ATOM 662 O O . GLU A 1 87 ? -6.073 9.429 12.229 1.00 91.12 87 GLU A O 1
ATOM 667 N N . ASP A 1 88 ? -3.894 9.987 12.450 1.00 91.69 88 ASP A N 1
ATOM 668 C CA . ASP A 1 88 ? -4.049 11.444 12.480 1.00 91.69 88 ASP A CA 1
ATOM 669 C C . ASP A 1 88 ? -3.987 12.049 11.065 1.00 91.69 88 ASP A C 1
ATOM 671 O O . ASP A 1 88 ? -4.016 13.267 10.900 1.00 91.69 88 ASP A O 1
ATOM 675 N N . GLY A 1 89 ? -3.849 11.208 10.035 1.00 87.31 89 GLY A N 1
ATOM 676 C CA . GLY A 1 89 ? -3.719 11.633 8.648 1.00 87.31 89 GLY A CA 1
ATOM 677 C C . GLY A 1 89 ? -2.347 12.193 8.280 1.00 87.31 89 GLY A C 1
ATOM 678 O O . GLY A 1 89 ? -2.214 12.832 7.233 1.00 87.31 89 GLY A O 1
ATOM 679 N N . LYS A 1 90 ? -1.311 11.946 9.094 1.00 93.44 90 LYS A N 1
ATOM 680 C CA . LYS A 1 90 ? 0.076 12.249 8.722 1.00 93.44 90 LYS A CA 1
ATOM 681 C C . LYS A 1 90 ? 0.543 11.244 7.684 1.00 93.44 90 LYS A C 1
ATOM 683 O O . LYS A 1 90 ? 0.355 10.038 7.841 1.00 93.44 90 LYS A O 1
ATOM 688 N N . VAL A 1 91 ? 1.200 11.745 6.647 1.00 94.00 91 VAL A N 1
ATOM 689 C CA . VAL A 1 91 ? 1.697 10.948 5.528 1.00 94.00 91 VAL A CA 1
ATOM 690 C C . VAL A 1 91 ? 3.220 11.007 5.510 1.00 94.00 91 VAL A C 1
ATOM 692 O O . VAL A 1 91 ? 3.821 12.081 5.550 1.00 94.00 91 VAL A O 1
ATOM 695 N N . LEU A 1 92 ? 3.859 9.842 5.437 1.00 95.06 92 LEU A N 1
ATOM 696 C CA . LEU A 1 92 ? 5.288 9.705 5.190 1.00 95.06 92 LEU A CA 1
ATOM 697 C C . LEU A 1 92 ? 5.492 8.996 3.854 1.00 95.06 92 LEU A C 1
ATOM 699 O O . LEU A 1 92 ? 5.224 7.802 3.734 1.00 95.06 92 LEU A O 1
ATOM 703 N N . LEU A 1 93 ? 6.000 9.736 2.873 1.00 94.69 93 LEU A N 1
ATOM 704 C CA . LEU A 1 93 ? 6.425 9.206 1.586 1.00 94.69 93 LEU A CA 1
ATOM 705 C C . LEU A 1 93 ? 7.936 8.970 1.613 1.00 94.69 93 LEU A C 1
ATOM 707 O O . LEU A 1 93 ? 8.729 9.892 1.812 1.00 94.69 93 LEU A O 1
ATOM 711 N N . LEU A 1 94 ? 8.341 7.725 1.404 1.00 95.19 94 LEU A N 1
ATOM 712 C CA . LEU A 1 94 ? 9.729 7.304 1.286 1.00 95.19 94 LEU A CA 1
ATOM 713 C C . LEU A 1 94 ? 9.985 6.894 -0.158 1.00 95.19 94 LEU A C 1
ATOM 715 O O . LEU A 1 94 ? 9.282 6.043 -0.696 1.00 95.19 94 LEU A O 1
ATOM 719 N N . ILE A 1 95 ? 11.007 7.482 -0.763 1.00 94.50 95 ILE A N 1
ATOM 720 C CA . ILE A 1 95 ? 11.417 7.202 -2.134 1.00 94.50 95 ILE A CA 1
ATOM 721 C C . ILE A 1 95 ? 12.857 6.709 -2.081 1.00 94.50 95 ILE A C 1
ATOM 723 O O . ILE A 1 95 ? 13.742 7.392 -1.568 1.00 94.50 95 ILE A O 1
ATOM 727 N N . GLU A 1 96 ? 13.092 5.519 -2.603 1.00 93.62 96 GLU A N 1
ATOM 728 C CA . GLU A 1 96 ? 14.416 4.935 -2.781 1.00 93.62 96 GLU A CA 1
ATOM 729 C C . GLU A 1 96 ? 14.593 4.586 -4.252 1.00 93.62 96 GLU A C 1
ATOM 731 O O . GLU A 1 96 ? 13.690 4.039 -4.866 1.00 93.62 96 GLU A O 1
ATOM 736 N N . GLY A 1 97 ? 15.737 4.895 -4.841 1.00 88.25 97 GLY A N 1
ATOM 737 C CA . GLY A 1 97 ? 16.010 4.520 -6.223 1.00 88.25 97 GLY A CA 1
ATOM 738 C C . GLY A 1 97 ? 17.448 4.810 -6.601 1.00 88.25 97 GLY A C 1
ATOM 739 O O . GLY A 1 97 ? 18.292 5.072 -5.742 1.00 88.25 97 GLY A O 1
ATOM 740 N N . MET A 1 98 ? 17.717 4.824 -7.903 1.00 79.75 98 MET A N 1
ATOM 741 C CA . MET A 1 98 ? 19.061 5.065 -8.442 1.00 79.75 98 MET A CA 1
ATOM 742 C C . MET A 1 98 ? 19.671 6.411 -8.007 1.00 79.75 98 MET A C 1
ATOM 744 O O . MET A 1 98 ? 20.888 6.541 -7.928 1.00 79.75 98 MET A O 1
ATOM 748 N N . MET A 1 99 ? 18.831 7.399 -7.683 1.00 80.25 99 MET A N 1
ATOM 749 C CA . MET A 1 99 ? 19.237 8.736 -7.225 1.00 80.25 99 MET A CA 1
ATOM 750 C C . MET A 1 99 ? 19.449 8.834 -5.701 1.00 80.25 99 MET A C 1
ATOM 752 O O . MET A 1 99 ? 19.700 9.922 -5.184 1.00 80.25 99 MET A O 1
ATOM 756 N N . GLY A 1 100 ? 19.337 7.721 -4.967 1.00 89.94 100 GLY A N 1
ATOM 757 C CA . GLY A 1 100 ? 19.482 7.663 -3.512 1.00 89.94 100 GLY A CA 1
ATOM 758 C C . GLY A 1 100 ? 18.149 7.549 -2.766 1.00 89.94 100 GLY A C 1
ATOM 759 O O . GLY A 1 100 ? 17.152 7.067 -3.304 1.00 89.94 100 GLY A O 1
ATOM 760 N N . LYS A 1 101 ? 18.145 7.958 -1.490 1.00 95.00 101 LYS A N 1
ATOM 761 C CA . LYS A 1 101 ? 16.994 7.840 -0.578 1.00 95.00 101 LYS A CA 1
ATOM 762 C C . LYS A 1 101 ? 16.475 9.221 -0.190 1.00 95.00 101 LYS A C 1
ATOM 764 O O . LYS A 1 101 ? 17.253 10.080 0.220 1.00 95.00 101 LYS A O 1
ATOM 769 N N . LYS A 1 102 ? 15.161 9.419 -0.269 1.00 94.31 102 LYS A N 1
ATOM 770 C CA . LYS A 1 102 ? 14.463 10.645 0.130 1.00 94.31 102 LYS A CA 1
ATOM 771 C C . LYS A 1 102 ? 13.256 10.303 0.999 1.00 94.31 102 LYS A C 1
ATOM 773 O O . LYS A 1 102 ? 12.569 9.316 0.757 1.00 94.31 102 LYS A O 1
ATOM 778 N N . ALA A 1 103 ? 12.991 11.141 1.995 1.00 94.50 103 ALA A N 1
ATOM 779 C CA . ALA A 1 103 ? 11.807 11.058 2.839 1.00 94.50 103 ALA A CA 1
ATOM 780 C C . ALA A 1 103 ? 11.081 12.405 2.826 1.00 94.50 103 ALA A C 1
ATOM 782 O O . ALA A 1 103 ? 11.715 13.452 2.965 1.00 94.50 103 ALA A O 1
ATOM 783 N N . ILE A 1 104 ? 9.765 12.372 2.649 1.00 93.38 104 ILE A N 1
ATOM 784 C CA . ILE A 1 104 ? 8.895 13.545 2.597 1.00 93.38 104 ILE A CA 1
ATOM 785 C C . ILE A 1 104 ? 7.774 13.324 3.609 1.00 93.38 104 ILE A C 1
ATOM 787 O O . ILE A 1 104 ? 7.102 12.294 3.585 1.00 93.38 104 ILE A O 1
ATOM 791 N N . LYS A 1 105 ? 7.600 14.285 4.516 1.00 93.31 105 LYS A N 1
ATOM 792 C CA . LYS A 1 105 ? 6.470 14.330 5.449 1.00 93.31 105 LYS A CA 1
ATOM 793 C C . LYS A 1 105 ? 5.417 15.273 4.878 1.00 93.31 105 LYS A C 1
ATOM 795 O O . LYS A 1 105 ? 5.784 16.345 4.410 1.00 93.31 105 LYS A O 1
ATOM 800 N N . SER A 1 106 ? 4.156 14.871 4.936 1.00 90.88 106 SER A N 1
ATOM 801 C CA . SER A 1 106 ? 3.003 15.655 4.483 1.00 90.88 106 SER A CA 1
ATOM 802 C C . SER A 1 106 ? 1.754 15.241 5.280 1.00 90.88 106 SER A C 1
ATOM 804 O O . SER A 1 106 ? 1.856 14.513 6.276 1.00 90.88 106 SER A O 1
ATOM 806 N N . SER A 1 107 ? 0.581 15.694 4.857 1.00 88.50 107 SER A N 1
ATOM 807 C CA . SER A 1 107 ? -0.728 15.322 5.388 1.00 88.50 107 SER A CA 1
ATOM 808 C C . SER A 1 107 ? -1.648 14.832 4.264 1.00 88.50 107 SER A C 1
ATOM 810 O O . SER A 1 107 ? -1.420 15.103 3.085 1.00 88.50 107 SER A O 1
ATOM 812 N N . LEU A 1 108 ? -2.709 14.103 4.617 1.00 77.12 108 LEU A N 1
ATOM 813 C CA . LEU A 1 108 ? -3.750 13.698 3.660 1.00 77.12 108 LEU A CA 1
ATOM 814 C C . LEU A 1 108 ? -4.410 14.897 2.959 1.00 77.12 108 LEU A C 1
ATOM 816 O O . LEU A 1 108 ? -4.757 14.799 1.786 1.00 77.12 108 LEU A O 1
ATOM 820 N N . GLU A 1 109 ? -4.568 16.018 3.666 1.00 75.38 109 GLU A N 1
ATOM 821 C CA . GLU A 1 109 ? -5.165 17.247 3.129 1.00 75.38 109 GLU A CA 1
ATOM 822 C C . GLU A 1 109 ? -4.302 17.862 2.021 1.00 75.38 109 GLU A C 1
ATOM 824 O O . GLU A 1 109 ? -4.824 18.280 0.991 1.00 75.38 109 GLU A O 1
ATOM 829 N N . GLU A 1 110 ? -2.980 17.856 2.195 1.00 71.00 110 GLU A N 1
ATOM 830 C CA . GLU A 1 110 ? -2.031 18.330 1.184 1.00 71.00 110 GLU A CA 1
ATOM 831 C C . GLU A 1 110 ? -1.940 17.367 -0.009 1.00 71.00 110 GLU A C 1
ATOM 833 O O . GLU A 1 110 ? -1.892 17.808 -1.155 1.00 71.00 110 GLU A O 1
ATOM 838 N N . ALA A 1 111 ? -1.969 16.053 0.239 1.00 66.44 111 ALA A N 1
ATOM 839 C CA . ALA A 1 111 ? -1.860 15.035 -0.809 1.00 66.44 111 ALA A CA 1
ATOM 840 C C . ALA A 1 111 ? -3.105 14.942 -1.717 1.00 66.44 111 ALA A C 1
ATOM 842 O O . ALA A 1 111 ? -2.997 14.537 -2.872 1.00 66.44 111 ALA A O 1
ATOM 843 N N . GLY A 1 112 ? -4.290 15.302 -1.210 1.00 58.31 112 GLY A N 1
ATOM 844 C CA . GLY A 1 112 ? -5.547 15.294 -1.969 1.00 58.31 112 GLY A CA 1
ATOM 845 C C . GLY A 1 112 ? -5.779 16.528 -2.851 1.00 58.31 112 GLY A C 1
ATOM 846 O O . GLY A 1 112 ? -6.664 16.499 -3.704 1.00 58.31 112 GLY A O 1
ATOM 847 N N . ALA A 1 113 ? -5.001 17.600 -2.673 1.00 51.12 113 ALA A N 1
ATOM 848 C CA . ALA A 1 113 ? -5.209 18.880 -3.354 1.00 51.12 113 ALA A CA 1
ATOM 849 C C . ALA A 1 113 ? -4.637 18.946 -4.788 1.00 51.12 113 ALA A C 1
ATOM 851 O O . ALA A 1 113 ? -4.869 19.931 -5.485 1.00 51.12 113 ALA A O 1
ATOM 852 N N . GLU A 1 114 ? -3.915 17.917 -5.251 1.00 45.88 114 GLU A N 1
ATOM 853 C CA . GLU A 1 114 ? -3.196 17.932 -6.539 1.00 45.88 114 GLU A CA 1
ATOM 854 C C . GLU A 1 114 ? -3.878 17.121 -7.667 1.00 45.88 114 GLU A C 1
ATOM 856 O O . GLU A 1 114 ? -3.323 16.979 -8.754 1.00 45.88 114 GLU A O 1
ATOM 861 N N . VAL A 1 115 ? -5.108 16.626 -7.464 1.00 41.56 115 VAL A N 1
ATOM 862 C CA . VAL A 1 115 ? -5.895 15.937 -8.513 1.00 41.56 115 VAL A CA 1
ATOM 863 C C . VAL A 1 115 ? -6.860 16.911 -9.207 1.00 41.56 115 VAL A C 1
ATOM 865 O O . VAL A 1 115 ? -8.070 16.709 -9.229 1.00 41.56 115 VAL A O 1
ATOM 868 N N . GLU A 1 116 ? -6.331 17.981 -9.802 1.00 33.12 116 GLU A N 1
ATOM 869 C CA . GLU A 1 116 ? -6.992 18.654 -10.929 1.00 33.12 116 GLU A CA 1
ATOM 870 C C . GLU A 1 116 ? -6.292 18.206 -12.217 1.00 33.12 116 GLU A C 1
ATOM 872 O O . GLU A 1 116 ? -5.286 18.775 -12.638 1.00 33.12 116 GLU A O 1
ATOM 877 N N . LEU A 1 117 ? -6.821 17.153 -12.848 1.00 35.59 117 LEU A N 1
ATOM 878 C CA . LEU A 1 117 ? -6.491 16.838 -14.236 1.00 35.59 117 LEU A CA 1
ATOM 879 C C . LEU A 1 117 ? -7.099 17.938 -15.117 1.00 35.59 117 LEU A C 1
ATOM 881 O O . LEU A 1 117 ? -8.311 17.957 -15.336 1.00 35.59 117 LEU A O 1
ATOM 885 N N . LYS A 1 118 ? -6.258 18.869 -15.572 1.00 32.94 118 LYS A N 1
ATOM 886 C CA . LYS A 1 118 ? -6.551 19.727 -16.725 1.00 32.94 118 LYS A CA 1
ATOM 887 C C . LYS A 1 118 ? -6.261 18.996 -18.027 1.00 32.94 118 LYS A C 1
ATOM 889 O O . LYS A 1 118 ? -5.248 18.263 -18.068 1.00 32.94 118 LYS A O 1
#